Protein AF-A0A2J0MI71-F1 (afdb_monomer_lite)

pLDDT: mean 85.24, std 16.44, range [42.72, 98.81]

Foldseek 3Di:
DPPVVVVVVVVVVVVVVCVVDPPDDQPDKDKDKFWKAWDADPPDDPDCPRIWIKTWDDLVVLVVVVVVCPPPDADDQRWWWKFKDWDPDTDIDIWHQDPPDSITIGTDDPVNCVVPVRDHGDMTIMMIGTDD

InterPro domains:
  IPR015018 Protein of unknown function DUF1905 [PF08922] (40-128)
  IPR037079 AF2212/PG0164-like superfamily [G3DSA:2.40.30.100] (37-129)

Organism: NCBI:txid1974727

Radius of gyration: 17.64 Å; chains: 1; bounding box: 40×58×36 Å

Secondary structure (DSSP, 8-state):
--HHHHHHHHHHHHHHHHHH-------EEEEEEEEEEEE--SS--SSSTT-EEEEEPPHHHHHHHHHHHTTSPPBTTTBEEEEEEETTEEEEEEEEE-SSSSSEEEE--HHHHHHHT--TT-EEEEEEEEE-

Structure (mmCIF, N/CA/C/O backbone):
data_AF-A0A2J0MI71-F1
#
_entry.id   AF-A0A2J0MI71-F1
#
loop_
_atom_site.group_PDB
_atom_site.id
_atom_site.type_symbol
_atom_site.label_atom_id
_atom_site.label_alt_id
_atom_site.label_comp_id
_atom_site.label_asym_id
_atom_site.label_entity_id
_atom_site.label_seq_id
_atom_site.pdbx_PDB_ins_code
_atom_site.Cartn_x
_atom_site.Cartn_y
_atom_site.Cartn_z
_atom_site.occupancy
_atom_site.B_iso_or_equiv
_atom_site.auth_seq_id
_atom_site.auth_comp_id
_atom_site.auth_asym_id
_atom_site.auth_atom_id
_atom_site.pdbx_PDB_model_num
ATOM 1 N N . MET A 1 1 ? -15.367 -46.629 3.650 1.00 49.41 1 MET A N 1
ATOM 2 C CA . MET A 1 1 ? -14.562 -45.911 4.674 1.00 49.41 1 MET A CA 1
ATOM 3 C C . MET A 1 1 ? -13.619 -44.836 4.072 1.00 49.41 1 MET A C 1
ATOM 5 O O . MET A 1 1 ? -12.427 -44.844 4.346 1.00 49.41 1 MET A O 1
ATOM 9 N N . LYS A 1 2 ? -14.109 -43.887 3.243 1.00 53.31 2 LYS A N 1
ATOM 10 C CA . LYS A 1 2 ? -13.268 -42.843 2.583 1.00 53.31 2 LYS A CA 1
ATOM 11 C C . LYS A 1 2 ? -13.653 -41.386 2.918 1.00 53.31 2 LYS A C 1
ATOM 13 O O . LYS A 1 2 ? -12.890 -40.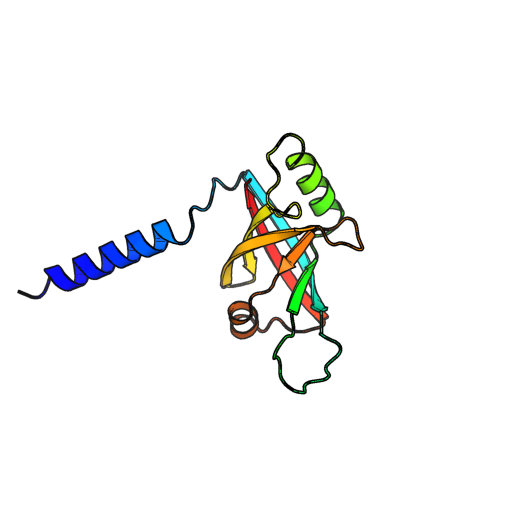467 2.634 1.00 53.31 2 LYS A O 1
ATOM 18 N N . ILE A 1 3 ? -14.794 -41.165 3.575 1.00 53.47 3 ILE A N 1
ATOM 19 C CA . ILE A 1 3 ? -15.376 -39.828 3.807 1.00 53.47 3 ILE A CA 1
ATOM 20 C C . ILE A 1 3 ? -14.609 -39.037 4.892 1.00 53.47 3 ILE A C 1
ATOM 22 O O . ILE A 1 3 ? -14.421 -37.827 4.770 1.00 53.47 3 ILE A O 1
ATOM 26 N N . ASN A 1 4 ? -14.045 -39.716 5.899 1.00 57.00 4 ASN A N 1
ATOM 27 C CA . ASN A 1 4 ? -13.393 -39.062 7.043 1.00 57.00 4 ASN A CA 1
ATOM 28 C C . ASN A 1 4 ? -12.056 -38.365 6.725 1.00 57.00 4 ASN A C 1
ATOM 30 O O . ASN A 1 4 ? -11.722 -37.368 7.367 1.00 57.00 4 ASN A O 1
ATOM 34 N N . LYS A 1 5 ? -11.293 -38.828 5.723 1.00 63.47 5 LYS A N 1
ATOM 35 C CA . LYS A 1 5 ? -10.001 -38.204 5.370 1.00 63.47 5 LYS A CA 1
ATOM 36 C C . LYS A 1 5 ? -10.186 -36.835 4.704 1.00 63.47 5 LYS A C 1
ATOM 38 O O . LYS A 1 5 ? -9.495 -35.895 5.083 1.00 63.47 5 LYS A O 1
ATOM 43 N N . LYS A 1 6 ? -11.151 -36.689 3.784 1.00 66.50 6 LYS A N 1
ATOM 44 C CA . LYS A 1 6 ? -11.415 -35.423 3.065 1.00 66.50 6 LYS A CA 1
ATOM 45 C C . LYS A 1 6 ? -11.955 -34.337 4.002 1.00 66.50 6 LYS A C 1
ATOM 47 O O . LYS A 1 6 ? -11.509 -33.195 3.941 1.00 66.50 6 LYS A O 1
ATOM 52 N N . VAL A 1 7 ? -12.842 -34.705 4.931 1.00 68.12 7 VAL A N 1
ATOM 53 C CA . VAL A 1 7 ? -13.382 -33.787 5.950 1.00 68.12 7 VAL A CA 1
ATOM 54 C C . VAL A 1 7 ? -12.293 -33.337 6.930 1.00 68.12 7 VAL A C 1
ATOM 56 O O . VAL A 1 7 ? -12.213 -32.153 7.255 1.00 68.12 7 VAL A O 1
ATOM 59 N N . LYS A 1 8 ? -11.409 -34.248 7.359 1.00 65.06 8 LYS A N 1
ATOM 60 C CA . LYS A 1 8 ? -10.263 -33.919 8.222 1.00 65.06 8 LYS A CA 1
ATOM 61 C C . LYS A 1 8 ? -9.253 -33.017 7.506 1.00 65.06 8 LYS A C 1
ATOM 63 O O . LYS A 1 8 ? -8.772 -32.062 8.108 1.00 65.06 8 LYS A O 1
ATOM 68 N N . LEU A 1 9 ? -9.005 -33.254 6.215 1.00 65.06 9 LEU A N 1
ATOM 69 C CA . LEU A 1 9 ? -8.135 -32.413 5.389 1.00 65.06 9 LEU A CA 1
ATOM 70 C C . LEU A 1 9 ? -8.695 -30.991 5.252 1.00 65.06 9 LEU A C 1
ATOM 72 O O . LEU A 1 9 ? -7.972 -30.033 5.490 1.00 65.06 9 LEU A O 1
ATOM 76 N N . LEU A 1 10 ? -9.992 -30.848 4.955 1.00 60.03 10 LEU A N 1
ATOM 77 C CA . LEU A 1 10 ? -10.670 -29.550 4.840 1.00 60.03 10 LEU A CA 1
ATOM 78 C C . LEU A 1 10 ? -10.727 -28.797 6.175 1.00 60.03 10 LEU A C 1
ATOM 80 O O . LEU A 1 10 ? -10.550 -27.580 6.199 1.00 60.03 10 LEU A O 1
ATOM 84 N N . LYS A 1 11 ? -10.941 -29.502 7.294 1.00 59.88 11 LYS A N 1
ATOM 85 C CA . LYS A 1 11 ? -10.864 -28.913 8.640 1.00 59.88 11 LYS A CA 1
ATOM 86 C C . LYS A 1 11 ? -9.445 -28.438 8.949 1.00 59.88 11 LYS A C 1
ATOM 88 O O . LYS A 1 11 ? -9.284 -27.298 9.366 1.00 59.88 11 LYS A O 1
ATOM 93 N N . ASN A 1 12 ? -8.427 -29.249 8.667 1.00 57.94 12 ASN A N 1
ATOM 94 C CA . ASN A 1 12 ? -7.028 -28.876 8.875 1.00 57.94 12 ASN A CA 1
ATOM 95 C C . ASN A 1 12 ? -6.594 -27.720 7.964 1.00 57.94 12 ASN A C 1
ATOM 97 O O . ASN A 1 12 ? -5.877 -26.839 8.426 1.00 57.94 12 ASN A O 1
ATOM 101 N N . LEU A 1 13 ? -7.087 -27.661 6.722 1.00 53.84 13 LEU A N 1
ATOM 102 C CA . LEU A 1 13 ? -6.871 -26.530 5.817 1.00 53.84 13 LEU A CA 1
ATOM 103 C C . LEU A 1 13 ? -7.518 -25.257 6.373 1.00 53.84 13 LEU A C 1
ATOM 105 O O . LEU A 1 13 ? -6.858 -24.233 6.477 1.00 53.84 13 LEU A O 1
ATOM 109 N N . LYS A 1 14 ? -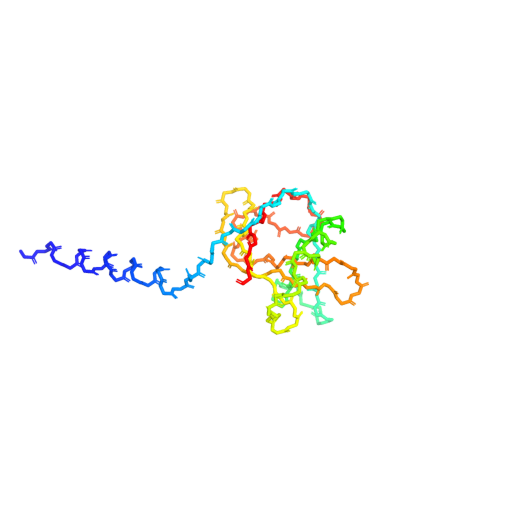8.785 -25.324 6.811 1.00 55.25 14 LYS A N 1
ATOM 110 C CA . LYS 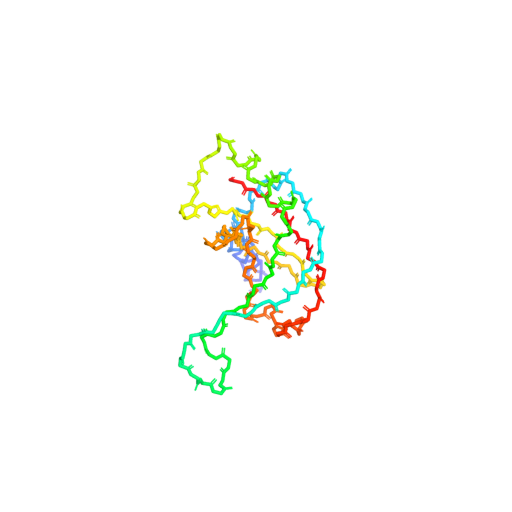A 1 14 ? -9.492 -24.190 7.435 1.00 55.25 14 LYS A CA 1
ATOM 111 C C . LYS A 1 14 ? -8.818 -23.723 8.730 1.00 55.25 14 LYS A C 1
ATOM 113 O O . LYS A 1 14 ? -8.775 -22.524 8.990 1.00 55.25 14 LYS A O 1
ATOM 118 N N . ILE A 1 15 ? -8.283 -24.645 9.530 1.00 54.62 15 ILE A N 1
ATOM 119 C CA . ILE A 1 15 ? -7.529 -24.343 10.755 1.00 54.62 15 ILE A CA 1
ATOM 120 C C . ILE A 1 15 ? -6.177 -23.704 10.412 1.00 54.62 15 ILE A C 1
ATOM 122 O O . ILE A 1 15 ? -5.803 -22.728 11.057 1.00 54.62 15 ILE A O 1
ATOM 126 N N . LYS A 1 16 ? -5.478 -24.191 9.379 1.00 47.56 16 LYS A N 1
ATOM 127 C CA . LYS A 1 16 ? -4.218 -23.612 8.890 1.00 47.56 16 LYS A CA 1
ATOM 128 C C . LYS A 1 16 ? -4.432 -22.202 8.324 1.00 47.56 16 LYS A C 1
ATOM 130 O O . LYS A 1 16 ? -3.739 -21.288 8.747 1.00 47.56 16 LYS A O 1
ATOM 135 N N . ILE A 1 17 ? -5.487 -21.993 7.531 1.00 51.91 17 ILE A N 1
ATOM 136 C CA . ILE A 1 17 ? -5.913 -20.676 7.017 1.00 51.91 17 ILE A CA 1
ATOM 137 C C . ILE A 1 17 ? -6.256 -19.707 8.164 1.00 51.91 17 ILE A C 1
ATOM 139 O O . ILE A 1 17 ? -5.853 -18.548 8.136 1.00 51.91 17 ILE A O 1
ATOM 143 N N . LYS A 1 18 ? -6.957 -20.172 9.211 1.00 45.84 18 LYS A N 1
ATOM 144 C CA . LYS A 1 18 ? -7.254 -19.355 10.405 1.00 45.84 18 LYS A CA 1
ATOM 145 C C . LYS A 1 18 ? -6.020 -19.058 11.267 1.00 45.84 18 LYS A C 1
ATOM 147 O O . LYS A 1 18 ? -6.001 -18.029 11.938 1.00 45.84 18 LYS A O 1
ATOM 152 N N . LYS A 1 19 ? -5.015 -19.942 11.282 1.00 42.72 19 LYS A N 1
ATOM 153 C CA . LYS A 1 19 ? -3.745 -19.736 11.999 1.00 42.72 19 LYS A CA 1
ATOM 154 C C . LYS A 1 19 ? -2.777 -18.828 11.238 1.00 42.72 19 LYS A C 1
ATOM 156 O O . LYS A 1 19 ? -2.044 -18.092 11.886 1.00 42.72 19 LYS A O 1
ATOM 161 N N . GLU A 1 20 ? -2.783 -18.854 9.907 1.00 43.56 20 GLU A N 1
ATOM 162 C CA . GLU A 1 20 ? -1.828 -18.094 9.090 1.00 43.56 20 GLU A CA 1
ATOM 163 C C . GLU A 1 20 ? -2.169 -16.606 8.965 1.00 43.56 20 GLU A C 1
ATOM 165 O O . GLU A 1 20 ? -1.263 -15.817 8.711 1.00 43.56 20 GLU A O 1
ATOM 170 N N . ILE A 1 21 ? -3.414 -16.169 9.206 1.00 49.72 21 ILE A N 1
ATOM 171 C CA . ILE A 1 21 ? -3.720 -14.735 9.251 1.00 49.72 21 ILE A CA 1
ATOM 172 C C . ILE A 1 21 ? -4.873 -14.430 10.221 1.00 49.72 21 ILE A C 1
ATOM 174 O O . ILE A 1 21 ? -6.048 -14.503 9.861 1.00 49.72 21 ILE A O 1
ATOM 178 N N . LYS A 1 22 ? -4.559 -13.985 11.445 1.00 54.56 22 LYS A N 1
ATOM 179 C CA . LYS A 1 22 ? -5.510 -13.179 12.230 1.00 54.56 22 LYS A CA 1
ATOM 180 C C . LYS A 1 22 ? -5.618 -11.805 11.562 1.00 54.56 22 LYS A C 1
ATOM 182 O O . LYS A 1 22 ? -4.979 -10.851 11.996 1.00 54.56 22 LYS A O 1
ATOM 187 N N . VAL A 1 23 ? -6.377 -11.710 10.468 1.00 62.66 23 VAL A N 1
ATOM 188 C CA . VAL A 1 23 ? -6.791 -10.410 9.928 1.00 62.66 23 VAL A CA 1
ATOM 189 C C . VAL A 1 23 ? -7.572 -9.741 11.048 1.00 62.66 23 VAL A C 1
ATOM 191 O O . VAL A 1 23 ? -8.625 -10.239 11.449 1.00 62.66 23 VAL A O 1
ATOM 194 N N . GLY A 1 24 ? -7.016 -8.675 11.623 1.00 71.06 24 GLY A N 1
ATOM 195 C CA . GLY A 1 24 ? -7.748 -7.859 12.580 1.00 71.06 24 GLY A CA 1
ATOM 196 C C . GLY A 1 24 ? -8.969 -7.247 11.901 1.00 71.06 24 GLY A C 1
ATOM 197 O O . GLY A 1 24 ? -9.088 -7.245 10.675 1.00 71.06 24 GLY A O 1
ATOM 198 N N . LYS A 1 25 ? -9.905 -6.717 12.687 1.00 86.44 25 LYS A N 1
ATOM 199 C CA . LYS A 1 25 ? -11.046 -5.994 12.121 1.00 86.44 25 LYS A CA 1
ATOM 200 C C . LYS A 1 25 ? -10.504 -4.816 11.304 1.00 86.44 25 LYS A C 1
ATOM 202 O O . LYS A 1 25 ? -9.926 -3.902 11.884 1.00 86.44 25 LYS A O 1
ATOM 207 N N . ILE A 1 26 ? -10.663 -4.858 9.977 1.00 91.62 26 ILE A N 1
ATOM 208 C CA . ILE A 1 26 ? -10.293 -3.741 9.100 1.00 91.62 26 ILE A CA 1
ATOM 209 C C . ILE A 1 26 ? -11.066 -2.520 9.585 1.00 91.62 26 ILE A C 1
ATOM 211 O O . ILE A 1 26 ? -12.295 -2.545 9.637 1.00 91.62 26 ILE A O 1
ATOM 215 N N . ILE A 1 27 ? -10.339 -1.474 9.969 1.00 93.56 27 ILE A N 1
ATOM 216 C CA . ILE A 1 27 ? -10.947 -0.264 10.526 1.00 93.56 27 ILE A CA 1
ATOM 217 C C . ILE A 1 27 ? -11.163 0.812 9.468 1.00 93.56 27 ILE A C 1
ATOM 219 O O . ILE A 1 27 ? -12.026 1.668 9.636 1.00 93.56 27 ILE A O 1
ATOM 223 N N . LYS A 1 28 ? -10.381 0.786 8.383 1.00 96.25 28 LYS A N 1
ATOM 224 C CA . LYS A 1 28 ? -10.537 1.707 7.259 1.00 96.25 28 LYS A CA 1
ATOM 225 C C . LYS A 1 28 ? -9.997 1.108 5.971 1.00 96.25 28 LYS A C 1
ATOM 227 O O . LYS A 1 28 ? -9.021 0.356 5.997 1.00 96.25 28 LYS A O 1
ATOM 232 N N . THR A 1 29 ? -10.626 1.463 4.855 1.00 98.25 29 THR A N 1
ATOM 233 C CA . THR A 1 29 ? -10.231 1.040 3.511 1.00 98.25 29 THR A CA 1
ATOM 234 C C . THR A 1 29 ? -9.974 2.251 2.629 1.00 98.25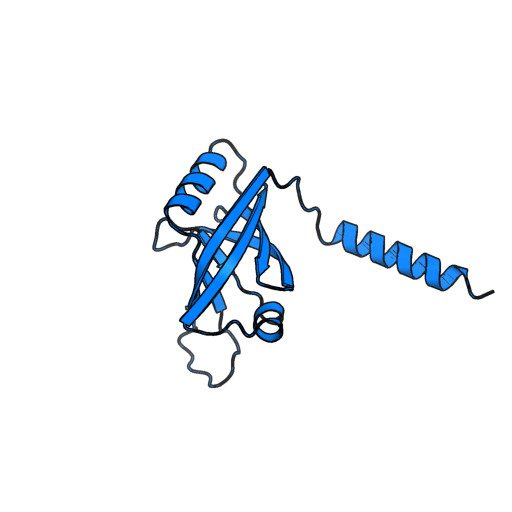 29 THR A C 1
ATOM 236 O O . THR A 1 29 ? -10.764 3.190 2.614 1.00 98.25 29 THR A O 1
ATOM 239 N N . PHE A 1 30 ? -8.891 2.192 1.863 1.00 98.56 30 PHE A N 1
ATOM 240 C CA . PHE A 1 30 ? -8.476 3.218 0.918 1.00 98.56 30 PHE A CA 1
ATOM 241 C C . PHE A 1 30 ? -8.362 2.627 -0.483 1.00 98.56 30 PHE A C 1
ATOM 243 O O . PHE A 1 30 ? -7.980 1.464 -0.638 1.00 98.56 30 PHE A O 1
ATOM 250 N N . LYS A 1 31 ? -8.666 3.438 -1.499 1.00 98.62 31 LYS A N 1
ATOM 251 C CA . LYS A 1 31 ? -8.460 3.119 -2.916 1.00 98.62 31 LYS A CA 1
ATOM 252 C C . LYS A 1 31 ? -7.650 4.233 -3.558 1.00 98.62 31 LYS A C 1
ATOM 254 O O . LYS A 1 31 ? -7.958 5.401 -3.340 1.00 98.62 31 LYS A O 1
ATOM 259 N N . PHE A 1 32 ? -6.628 3.880 -4.324 1.00 98.69 32 PHE A N 1
ATOM 260 C CA . PHE A 1 32 ? -5.768 4.860 -4.977 1.00 98.69 32 PHE A CA 1
ATOM 261 C C . PHE A 1 32 ? -5.060 4.278 -6.197 1.00 98.69 32 PHE A C 1
ATOM 263 O O . PHE A 1 32 ? -4.921 3.062 -6.336 1.00 98.69 32 PHE A O 1
ATOM 270 N N . LYS A 1 33 ? -4.585 5.172 -7.062 1.00 98.25 33 LYS A N 1
ATOM 271 C CA . LYS A 1 33 ? -3.645 4.848 -8.132 1.00 98.25 33 LYS A CA 1
ATOM 272 C C . LYS A 1 33 ? -2.213 4.979 -7.633 1.00 98.25 33 LYS A C 1
ATOM 274 O O . LYS A 1 33 ? -1.923 5.832 -6.795 1.00 98.25 33 LYS A O 1
ATOM 279 N N . SER A 1 34 ? -1.322 4.144 -8.146 1.00 97.88 34 SER A N 1
ATOM 280 C CA . SER A 1 34 ? 0.103 4.202 -7.830 1.00 97.88 34 SER A CA 1
ATOM 281 C C . SER A 1 34 ? 0.932 3.732 -9.015 1.00 97.88 34 SER A C 1
ATOM 283 O O . SER A 1 34 ? 0.469 2.892 -9.784 1.00 97.88 34 SER A O 1
ATOM 285 N N . LYS A 1 35 ? 2.160 4.239 -9.139 1.00 96.75 35 LYS A N 1
ATOM 286 C CA . LYS A 1 35 ? 3.159 3.657 -10.038 1.00 96.75 35 LYS A CA 1
ATOM 287 C C . LYS A 1 35 ? 3.983 2.624 -9.283 1.00 96.75 35 LYS A C 1
ATOM 289 O O . LYS A 1 35 ? 4.373 2.867 -8.138 1.00 96.75 35 LYS A O 1
ATOM 294 N N . VAL A 1 36 ? 4.254 1.492 -9.926 1.00 96.38 36 VAL A N 1
ATOM 295 C CA . VAL A 1 36 ? 5.160 0.476 -9.383 1.00 96.38 36 VAL A CA 1
ATOM 296 C C . VAL A 1 36 ? 6.580 1.033 -9.389 1.00 96.38 36 VAL A C 1
ATOM 298 O O . VAL A 1 36 ? 7.149 1.301 -10.446 1.00 96.38 36 VAL A O 1
ATOM 301 N N . ILE A 1 37 ? 7.144 1.208 -8.196 1.00 94.44 37 ILE A N 1
ATOM 302 C CA . ILE A 1 37 ? 8.536 1.621 -8.009 1.00 94.44 37 ILE A CA 1
ATOM 303 C C . ILE A 1 37 ? 9.402 0.412 -7.690 1.00 94.44 37 ILE A C 1
ATOM 305 O O . ILE A 1 37 ? 8.928 -0.572 -7.114 1.00 94.44 37 ILE A O 1
ATOM 309 N N . VAL A 1 38 ? 10.677 0.508 -8.044 1.00 91.69 38 VAL A N 1
ATOM 310 C CA . VAL A 1 38 ? 11.648 -0.572 -7.893 1.00 91.69 38 VAL A CA 1
ATOM 311 C C . VAL A 1 38 ? 12.738 -0.134 -6.939 1.00 91.69 38 VAL A C 1
ATOM 313 O O . VAL A 1 38 ? 13.204 1.001 -6.984 1.00 91.69 38 VAL A O 1
ATOM 316 N N . TRP A 1 39 ? 13.135 -1.057 -6.077 1.00 87.31 39 TRP A N 1
ATOM 317 C CA . TRP A 1 39 ? 14.332 -0.949 -5.269 1.00 87.31 39 TRP A CA 1
ATOM 318 C C . TRP A 1 39 ? 15.237 -2.125 -5.634 1.00 87.31 39 TRP A C 1
ATOM 320 O O . TRP A 1 39 ? 14.870 -3.291 -5.445 1.00 87.31 39 TRP A O 1
ATOM 330 N N . ARG A 1 40 ? 16.388 -1.807 -6.226 1.00 78.19 40 ARG A N 1
ATOM 331 C CA . ARG A 1 40 ? 17.385 -2.761 -6.716 1.00 78.19 40 ARG A CA 1
ATOM 332 C C . ARG A 1 40 ? 18.633 -2.638 -5.841 1.00 78.19 40 ARG A C 1
ATOM 334 O O . ARG A 1 40 ? 19.030 -1.530 -5.495 1.00 78.19 40 ARG A O 1
ATOM 341 N N . SER A 1 41 ? 19.222 -3.772 -5.469 1.00 67.50 41 SER A N 1
ATOM 342 C CA . SER A 1 41 ? 20.566 -3.801 -4.882 1.00 67.50 41 SER A CA 1
ATOM 343 C C . SER A 1 41 ? 21.592 -3.529 -5.985 1.00 67.50 41 SER A C 1
ATOM 345 O O . SER A 1 41 ? 21.415 -4.022 -7.091 1.00 67.50 41 SER A O 1
ATOM 347 N N . GLU A 1 42 ? 22.650 -2.774 -5.693 1.00 62.41 42 GLU A N 1
ATOM 348 C CA . GLU A 1 42 ? 23.690 -2.338 -6.651 1.00 62.41 42 GLU A CA 1
ATOM 349 C C . GLU A 1 42 ? 24.381 -3.474 -7.425 1.00 62.41 42 GLU A C 1
ATOM 351 O O . GLU A 1 42 ? 25.061 -3.227 -8.414 1.00 62.41 42 GLU A O 1
ATOM 356 N N . ILE A 1 43 ? 24.191 -4.730 -7.016 1.00 62.06 43 ILE A N 1
ATOM 357 C CA . ILE A 1 43 ? 24.631 -5.889 -7.785 1.00 62.06 43 ILE A CA 1
ATOM 358 C C . ILE A 1 43 ? 23.711 -6.022 -9.007 1.00 62.06 43 ILE A C 1
ATOM 360 O O . ILE A 1 43 ? 22.603 -6.559 -8.910 1.00 62.06 43 ILE A O 1
ATOM 364 N N . GLU A 1 44 ? 24.166 -5.523 -10.157 1.00 56.56 44 GLU A N 1
ATOM 365 C CA . GLU A 1 44 ? 23.503 -5.697 -11.450 1.00 56.56 44 GLU A CA 1
ATOM 366 C C . GLU A 1 44 ? 23.471 -7.179 -11.833 1.00 56.56 44 GLU A C 1
ATOM 368 O O . GLU A 1 44 ? 24.366 -7.715 -12.480 1.00 56.56 44 GLU A O 1
ATOM 373 N N . LYS A 1 45 ? 22.422 -7.871 -11.393 1.00 59.84 45 LYS A N 1
ATOM 374 C CA . LYS A 1 45 ? 22.040 -9.165 -11.946 1.00 59.84 45 LYS A CA 1
ATOM 375 C C . LYS A 1 45 ? 20.987 -8.954 -13.026 1.00 59.84 45 LYS A C 1
ATOM 377 O O . LYS A 1 45 ? 20.067 -8.144 -12.863 1.00 59.84 45 LYS A O 1
ATOM 382 N N . GLU A 1 46 ? 21.127 -9.704 -14.114 1.00 64.56 46 GLU A N 1
ATOM 383 C CA . GLU A 1 46 ? 20.148 -9.758 -15.207 1.00 64.56 46 GLU A CA 1
ATOM 384 C C . GLU A 1 46 ? 18.822 -10.400 -14.765 1.00 64.56 46 GLU A C 1
ATOM 386 O O . GLU A 1 46 ? 17.781 -10.165 -15.378 1.00 64.56 46 GLU A O 1
ATOM 391 N N . ASP A 1 47 ? 18.827 -11.180 -13.679 1.00 72.69 47 ASP A N 1
ATOM 392 C CA . ASP A 1 47 ? 17.639 -11.856 -13.169 1.00 72.69 47 ASP A CA 1
ATOM 393 C C . ASP A 1 47 ? 16.830 -11.008 -12.162 1.00 72.69 47 ASP A C 1
ATOM 395 O O . ASP A 1 47 ? 17.301 -10.047 -11.557 1.00 72.69 47 ASP A O 1
ATOM 399 N N . ASP A 1 48 ? 15.560 -11.372 -11.946 1.00 73.69 48 ASP A N 1
ATOM 400 C CA . ASP A 1 48 ? 14.668 -10.695 -10.982 1.00 73.69 48 ASP A CA 1
ATOM 401 C C . ASP A 1 48 ? 15.020 -11.039 -9.512 1.00 73.69 48 ASP A C 1
ATOM 403 O O . ASP A 1 48 ? 14.191 -10.871 -8.607 1.00 73.69 48 ASP A O 1
ATOM 407 N N . SER A 1 49 ? 16.212 -11.599 -9.256 1.00 73.69 49 SER A N 1
ATOM 408 C CA . SER A 1 49 ? 16.652 -11.988 -7.918 1.00 73.69 49 SER A CA 1
ATOM 409 C C . SER A 1 49 ? 17.051 -10.748 -7.113 1.00 73.69 49 SER A C 1
ATOM 411 O O . SER A 1 49 ? 17.737 -9.849 -7.585 1.00 73.69 49 SER A O 1
ATOM 413 N N . GLY A 1 50 ? 16.545 -10.641 -5.882 1.00 73.69 50 GLY A N 1
ATOM 414 C CA . GLY A 1 50 ? 16.832 -9.494 -5.011 1.00 73.69 50 GLY A CA 1
ATOM 415 C C . GLY A 1 50 ? 16.120 -8.180 -5.369 1.00 73.69 50 GLY A C 1
ATOM 416 O O . GLY A 1 50 ? 16.293 -7.201 -4.646 1.00 73.69 50 GLY A O 1
ATOM 417 N N . VAL A 1 51 ? 15.282 -8.141 -6.415 1.00 84.69 51 VAL A N 1
ATOM 418 C CA . VAL A 1 51 ? 14.535 -6.932 -6.799 1.00 84.69 51 VAL A CA 1
ATOM 419 C C . VAL A 1 51 ? 13.248 -6.792 -5.986 1.00 84.69 51 VAL A C 1
ATOM 421 O O . VAL A 1 51 ? 12.317 -7.604 -6.084 1.00 84.69 51 VAL A O 1
ATOM 424 N N . TRP A 1 52 ? 13.157 -5.707 -5.220 1.00 90.62 52 TRP A N 1
ATOM 425 C CA . TRP A 1 52 ? 11.947 -5.335 -4.498 1.00 90.62 52 TRP A CA 1
ATOM 426 C C . TRP A 1 52 ? 11.123 -4.348 -5.310 1.00 90.62 52 TRP A C 1
ATOM 428 O O . TRP A 1 52 ? 11.651 -3.471 -5.988 1.00 90.62 52 TRP A O 1
ATOM 438 N N . ARG A 1 53 ? 9.800 -4.481 -5.234 1.00 94.94 53 ARG A N 1
ATOM 439 C CA . ARG A 1 53 ? 8.873 -3.553 -5.880 1.00 94.94 53 ARG A CA 1
ATOM 440 C C . ARG A 1 53 ? 7.786 -3.137 -4.919 1.00 94.94 53 ARG A C 1
ATOM 442 O O . ARG A 1 53 ? 7.327 -3.944 -4.106 1.00 94.94 53 ARG A O 1
ATOM 449 N N . PHE A 1 54 ? 7.365 -1.888 -5.043 1.00 97.00 54 PHE A N 1
ATOM 450 C CA . PHE A 1 54 ? 6.419 -1.273 -4.127 1.00 97.00 54 PHE A CA 1
ATOM 451 C C . PHE A 1 54 ? 5.380 -0.438 -4.869 1.00 97.00 54 PHE A C 1
ATOM 453 O O . PHE A 1 54 ? 5.632 0.080 -5.955 1.00 97.00 54 PHE A O 1
ATOM 460 N N . ALA A 1 55 ? 4.223 -0.270 -4.237 1.00 98.00 55 ALA A N 1
ATOM 461 C CA . ALA A 1 55 ? 3.289 0.803 -4.542 1.00 98.00 55 ALA A CA 1
ATOM 462 C C . ALA A 1 55 ? 3.420 1.898 -3.476 1.00 98.00 55 ALA A C 1
ATOM 464 O O . ALA A 1 55 ? 3.491 1.603 -2.281 1.00 98.00 55 ALA A O 1
ATOM 465 N N . ARG A 1 56 ? 3.418 3.161 -3.896 1.00 97.62 56 ARG A N 1
ATOM 466 C CA . ARG A 1 56 ? 3.354 4.320 -2.998 1.00 97.62 56 ARG A CA 1
ATOM 467 C C . ARG A 1 56 ? 1.912 4.601 -2.597 1.00 97.62 56 ARG A C 1
ATOM 469 O O . ARG A 1 56 ? 1.047 4.705 -3.469 1.00 97.62 56 ARG A O 1
ATOM 476 N N . VAL A 1 57 ? 1.665 4.751 -1.300 1.00 98.31 57 VAL A N 1
ATOM 477 C CA . VAL A 1 57 ? 0.399 5.267 -0.773 1.00 98.31 57 VAL A CA 1
ATOM 478 C C . VAL A 1 57 ? 0.441 6.798 -0.883 1.00 98.31 57 VAL A C 1
ATOM 480 O O . VAL A 1 57 ? 1.357 7.399 -0.325 1.00 98.31 57 VAL A O 1
ATOM 483 N N . PRO A 1 58 ? -0.506 7.458 -1.576 1.00 98.19 58 PRO A N 1
ATOM 484 C CA . PRO A 1 58 ? -0.489 8.912 -1.743 1.00 98.19 58 PRO A CA 1
ATOM 485 C C . PRO A 1 58 ? -0.363 9.669 -0.418 1.00 98.19 58 PRO A C 1
ATOM 487 O O . PRO A 1 58 ? -0.907 9.230 0.596 1.00 98.19 58 PRO A O 1
ATOM 490 N N . GLU A 1 59 ? 0.306 10.823 -0.429 1.00 97.81 59 GLU A N 1
ATOM 491 C CA . GLU A 1 59 ? 0.601 11.615 0.777 1.00 97.81 59 GLU A CA 1
ATOM 492 C C . GLU A 1 59 ? -0.636 11.906 1.626 1.00 97.81 59 GLU A C 1
ATOM 494 O O . GLU A 1 59 ? -0.615 11.665 2.829 1.00 97.81 59 GLU A O 1
ATOM 499 N N . LYS A 1 60 ? -1.747 12.322 1.005 1.00 98.12 60 LYS A N 1
ATOM 500 C CA . LYS A 1 60 ? -3.007 12.592 1.716 1.00 98.12 60 LYS A CA 1
ATOM 501 C C . LYS A 1 60 ? -3.511 11.372 2.498 1.00 98.12 60 LYS A C 1
ATOM 503 O O . LYS A 1 60 ? -3.918 11.503 3.647 1.00 98.12 60 LYS A O 1
ATOM 508 N N . ILE A 1 61 ? -3.452 10.186 1.889 1.00 98.50 61 ILE A N 1
ATOM 509 C CA . ILE A 1 61 ? -3.856 8.932 2.540 1.00 98.50 61 ILE A CA 1
ATOM 510 C C . ILE A 1 61 ? -2.838 8.554 3.619 1.00 98.50 61 ILE A C 1
ATOM 512 O O . ILE A 1 61 ? -3.217 8.128 4.704 1.00 98.50 61 ILE A O 1
ATOM 516 N N . SER A 1 62 ? -1.546 8.736 3.353 1.00 98.31 62 SER A N 1
ATOM 517 C CA . SER A 1 62 ? -0.484 8.445 4.319 1.00 98.31 62 SER A CA 1
ATOM 518 C C . SER A 1 62 ? -0.581 9.317 5.572 1.00 98.31 62 SER A C 1
ATOM 520 O O . SER A 1 62 ? -0.470 8.801 6.683 1.00 98.31 62 SER A O 1
ATOM 522 N N . ALA A 1 63 ? -0.858 10.612 5.410 1.00 97.88 63 ALA A N 1
ATOM 523 C CA . ALA A 1 63 ? -1.109 11.533 6.511 1.00 97.88 63 ALA A CA 1
ATOM 524 C C . ALA A 1 63 ? -2.314 11.076 7.342 1.00 97.88 63 ALA A C 1
ATOM 526 O O . ALA A 1 63 ? -2.213 10.954 8.559 1.00 97.88 63 ALA A O 1
ATOM 527 N N . GLU A 1 64 ? -3.419 10.715 6.689 1.00 97.94 64 GLU A N 1
ATOM 528 C CA . GLU A 1 64 ? -4.609 10.204 7.370 1.00 97.94 64 GLU A CA 1
ATOM 529 C C . GLU A 1 64 ? -4.328 8.909 8.152 1.00 97.94 64 GLU A C 1
ATOM 531 O O . GLU A 1 64 ? -4.725 8.770 9.308 1.00 97.94 64 GLU A O 1
ATOM 536 N N . ILE A 1 65 ? -3.590 7.966 7.560 1.00 96.56 65 ILE A N 1
ATOM 537 C CA . ILE A 1 65 ? -3.174 6.728 8.232 1.00 96.56 65 ILE A CA 1
ATOM 538 C C . ILE A 1 65 ? -2.309 7.038 9.461 1.00 96.56 65 ILE A C 1
ATOM 540 O O . ILE A 1 65 ? -2.493 6.414 10.510 1.00 96.56 65 ILE A O 1
ATOM 544 N N . LYS A 1 66 ? -1.391 8.005 9.352 1.00 94.81 66 LYS A N 1
ATOM 545 C CA . LYS A 1 66 ? -0.522 8.438 10.452 1.00 94.81 66 LYS A CA 1
ATOM 546 C C . LYS A 1 66 ? -1.326 9.065 11.591 1.00 94.81 66 LYS A C 1
ATOM 548 O O . LYS A 1 66 ? -1.052 8.754 12.747 1.00 94.81 66 LYS A O 1
ATOM 553 N N . GLU A 1 67 ? -2.347 9.864 11.281 1.00 95.19 67 GLU A N 1
ATOM 554 C CA . GLU A 1 67 ? -3.286 10.390 12.280 1.00 95.19 67 GLU A CA 1
ATOM 555 C C . GLU A 1 67 ? -4.057 9.263 12.976 1.00 95.19 67 GLU A C 1
ATOM 557 O O . GLU A 1 67 ? -4.095 9.209 14.201 1.00 95.19 67 GLU A O 1
ATOM 562 N N . ILE A 1 68 ? -4.581 8.290 12.222 1.00 93.56 68 ILE A N 1
ATOM 563 C CA . ILE A 1 68 ? -5.286 7.123 12.783 1.00 93.56 68 ILE A CA 1
ATOM 564 C C . ILE A 1 68 ? -4.361 6.253 13.656 1.00 93.56 68 ILE A C 1
ATOM 566 O O . ILE A 1 68 ? -4.842 5.547 14.550 1.00 93.56 68 ILE A O 1
ATOM 570 N N . GLN A 1 69 ? -3.055 6.248 13.374 1.00 90.50 69 GLN A N 1
ATOM 571 C CA . GLN A 1 69 ? -2.047 5.525 14.150 1.00 90.50 69 GLN A CA 1
ATOM 572 C C . GLN A 1 69 ? -1.724 6.216 15.485 1.00 90.50 69 GLN A C 1
ATOM 574 O O . GLN A 1 69 ? -1.247 5.537 16.398 1.00 90.50 69 GLN A O 1
ATOM 579 N N . LYS A 1 70 ? -1.965 7.528 15.633 1.00 90.19 70 LYS A N 1
ATOM 580 C CA . LYS A 1 70 ? -1.691 8.243 16.890 1.00 90.19 70 LYS A CA 1
ATOM 581 C C . LYS A 1 70 ? -2.444 7.585 18.051 1.00 90.19 70 LYS A C 1
ATOM 583 O O . LYS A 1 70 ? -3.606 7.211 17.928 1.00 90.19 70 LYS A O 1
ATOM 588 N N . GLY A 1 71 ? -1.750 7.400 19.173 1.00 83.06 71 GLY A N 1
ATOM 589 C CA . GLY A 1 71 ? -2.300 6.745 20.365 1.00 83.06 71 GLY A CA 1
ATOM 590 C C . GLY A 1 71 ? -2.437 5.218 20.277 1.00 83.06 71 GLY A C 1
ATOM 591 O O . GLY A 1 71 ? -2.907 4.607 21.231 1.00 83.06 71 GLY A O 1
ATOM 592 N N . LYS A 1 72 ? -2.021 4.576 19.174 1.00 84.81 72 LYS A N 1
ATOM 593 C CA . LYS A 1 72 ? -2.015 3.109 19.033 1.00 84.81 72 LYS A CA 1
ATOM 594 C C . LYS A 1 72 ? -0.608 2.540 19.171 1.00 84.81 72 LYS A C 1
ATOM 596 O O . LYS A 1 72 ? 0.376 3.185 18.810 1.00 84.81 72 LYS A O 1
ATOM 601 N N . LEU A 1 73 ? -0.517 1.294 19.639 1.00 80.00 73 LEU A N 1
ATOM 602 C CA . LEU A 1 73 ? 0.756 0.583 19.734 1.00 80.00 73 LEU A CA 1
ATOM 603 C C . LEU A 1 73 ? 1.374 0.427 18.337 1.00 80.00 73 LEU A C 1
ATOM 605 O O . LEU A 1 73 ? 0.777 -0.162 17.433 1.00 80.00 73 LEU A O 1
ATOM 609 N N . ARG A 1 74 ? 2.585 0.958 18.157 1.00 80.12 74 ARG A N 1
ATOM 610 C CA . ARG A 1 74 ? 3.336 0.827 16.904 1.00 80.12 74 ARG A CA 1
ATOM 611 C C . ARG A 1 74 ? 4.070 -0.511 16.901 1.00 80.12 74 ARG A C 1
ATOM 613 O O . ARG A 1 74 ? 4.661 -0.896 17.904 1.00 80.12 74 ARG A O 1
ATOM 620 N N . ARG A 1 75 ? 4.046 -1.219 15.768 1.00 79.00 75 ARG A N 1
ATOM 621 C CA . ARG A 1 75 ? 4.826 -2.450 15.574 1.00 79.00 75 ARG A CA 1
ATOM 622 C C . ARG A 1 75 ? 6.100 -2.160 14.790 1.00 79.00 75 ARG A C 1
ATOM 624 O O . ARG A 1 75 ? 6.029 -1.487 13.761 1.00 79.00 75 ARG A O 1
ATOM 631 N N . GLY A 1 76 ? 7.227 -2.723 15.236 1.00 78.88 76 GLY A N 1
ATOM 632 C CA . GLY A 1 76 ? 8.528 -2.605 14.564 1.00 78.88 76 GLY A CA 1
ATOM 633 C C . GLY A 1 76 ? 8.824 -1.168 14.121 1.00 78.88 76 GLY A C 1
ATOM 634 O O . GLY A 1 76 ? 8.585 -0.220 14.863 1.00 78.88 76 GLY A O 1
ATOM 635 N N . TRP A 1 77 ? 9.239 -1.002 12.867 1.00 80.94 77 TRP A N 1
ATOM 636 C CA . TRP A 1 77 ? 9.502 0.280 12.193 1.00 80.94 77 TRP A CA 1
ATOM 637 C C . TRP A 1 77 ? 8.244 1.118 11.875 1.00 80.94 77 TRP A C 1
ATOM 639 O O . TRP A 1 77 ? 8.179 1.781 10.847 1.00 80.94 77 TRP A O 1
ATOM 649 N N . GLY A 1 78 ? 7.202 1.075 12.709 1.00 89.06 78 GLY A N 1
ATOM 650 C CA . GLY A 1 78 ? 5.940 1.784 12.463 1.00 89.06 78 GLY A CA 1
ATOM 651 C C . GLY A 1 78 ? 5.037 1.125 11.415 1.00 89.06 78 GLY A C 1
ATOM 652 O O . GLY A 1 78 ? 4.142 1.787 10.888 1.00 89.06 78 GLY A O 1
ATOM 653 N N . ALA A 1 79 ? 5.254 -0.162 11.134 1.00 94.19 79 ALA A N 1
ATOM 654 C CA . ALA A 1 79 ? 4.481 -0.934 10.171 1.00 94.19 79 ALA A CA 1
ATOM 655 C C . ALA A 1 79 ? 3.007 -1.054 10.588 1.00 94.19 79 ALA A C 1
ATOM 657 O O . ALA A 1 79 ? 2.683 -1.176 11.774 1.00 94.19 79 ALA A O 1
ATOM 658 N N . ILE A 1 80 ? 2.117 -1.059 9.598 1.00 95.19 80 ILE A N 1
ATOM 659 C CA . ILE A 1 80 ? 0.666 -1.175 9.788 1.00 95.19 80 ILE A CA 1
ATOM 660 C C . ILE A 1 80 ? 0.179 -2.359 8.971 1.00 95.19 80 ILE A C 1
ATOM 662 O O . ILE A 1 80 ? 0.547 -2.493 7.804 1.00 95.19 80 ILE A O 1
ATOM 666 N N . TYR A 1 81 ? -0.647 -3.219 9.564 1.00 94.88 81 TYR A N 1
ATOM 667 C CA . TYR A 1 81 ? -1.184 -4.346 8.822 1.00 94.88 81 TYR A CA 1
ATOM 668 C C . TYR A 1 81 ? -2.158 -3.881 7.745 1.00 94.88 81 TYR A C 1
ATOM 670 O O . TYR A 1 81 ? -2.965 -2.974 7.958 1.00 94.88 81 TYR A O 1
ATOM 678 N N . ALA A 1 82 ? -2.098 -4.547 6.597 1.00 96.50 82 ALA A N 1
ATOM 679 C CA . ALA A 1 82 ? -2.936 -4.254 5.456 1.00 96.50 82 ALA A CA 1
ATOM 680 C C . ALA A 1 82 ? -3.419 -5.532 4.766 1.00 96.50 82 ALA A C 1
ATOM 682 O O . ALA A 1 82 ? -2.684 -6.505 4.589 1.00 96.50 82 ALA A O 1
ATOM 683 N N . LYS A 1 83 ? -4.666 -5.493 4.307 1.00 97.69 83 LYS A N 1
ATOM 684 C CA . LYS A 1 83 ? -5.217 -6.407 3.316 1.00 97.69 83 LYS A CA 1
ATOM 685 C C . LYS A 1 83 ? -5.219 -5.649 2.001 1.00 97.69 83 LYS A C 1
ATOM 687 O O . LYS A 1 83 ? -5.978 -4.694 1.851 1.00 97.69 83 LYS A O 1
ATOM 692 N N . ALA A 1 84 ? -4.319 -6.021 1.105 1.00 98.25 84 ALA A N 1
ATOM 693 C CA . ALA A 1 84 ? -4.150 -5.368 -0.179 1.00 98.25 84 ALA A CA 1
ATOM 694 C C . ALA A 1 84 ? -4.884 -6.146 -1.269 1.00 98.25 84 ALA A C 1
ATOM 696 O O . ALA A 1 84 ? -4.909 -7.376 -1.250 1.00 98.25 84 ALA A O 1
ATOM 697 N N . LYS A 1 85 ? -5.453 -5.416 -2.224 1.00 98.44 85 LYS A N 1
ATOM 698 C CA . LYS A 1 85 ? -6.065 -5.960 -3.430 1.00 98.44 85 LYS A CA 1
ATOM 699 C C . LYS A 1 85 ? -5.626 -5.150 -4.639 1.00 98.44 85 LYS A C 1
ATOM 701 O O . LYS A 1 85 ? -5.720 -3.920 -4.636 1.00 98.44 85 LYS A O 1
ATOM 706 N N . ILE A 1 86 ? -5.206 -5.860 -5.676 1.00 98.19 86 ILE A N 1
ATOM 707 C CA . ILE A 1 86 ? -4.962 -5.336 -7.017 1.00 98.19 86 ILE A CA 1
ATOM 708 C C . ILE A 1 86 ? -5.625 -6.327 -7.965 1.00 98.19 86 ILE A C 1
ATOM 710 O O . ILE A 1 86 ? -5.339 -7.515 -7.886 1.00 98.19 86 ILE A O 1
ATOM 714 N N . ARG A 1 87 ? -6.521 -5.846 -8.834 1.00 97.06 87 ARG A N 1
ATOM 715 C CA . ARG A 1 87 ? -7.270 -6.690 -9.785 1.00 97.06 87 ARG A CA 1
ATOM 716 C C . ARG A 1 87 ? -7.924 -7.907 -9.093 1.00 97.06 87 ARG A C 1
ATOM 718 O O . ARG A 1 87 ? -8.810 -7.691 -8.257 1.00 97.06 87 ARG A O 1
ATOM 725 N N . LYS A 1 88 ? -7.547 -9.146 -9.444 1.00 96.62 88 LYS A N 1
ATOM 726 C CA . LYS A 1 88 ? -8.117 -10.391 -8.888 1.00 96.62 88 LYS A CA 1
ATOM 727 C C . LYS A 1 88 ? -7.349 -10.877 -7.655 1.00 96.62 88 LYS A C 1
ATOM 729 O O . LYS A 1 88 ? -7.944 -11.564 -6.827 1.00 96.62 88 LYS A O 1
ATOM 734 N N . SER A 1 89 ? -6.086 -10.491 -7.493 1.00 97.44 89 SER A N 1
ATOM 735 C CA . SER A 1 89 ? -5.253 -10.923 -6.376 1.00 97.44 89 SER A CA 1
ATOM 736 C C . SER A 1 89 ? -5.480 -10.080 -5.117 1.00 97.44 89 SER A C 1
ATOM 738 O O . SER A 1 89 ? -5.511 -8.846 -5.124 1.00 97.44 89 SER A O 1
ATOM 740 N N . GLU A 1 90 ? -5.614 -10.777 -3.991 1.00 97.12 90 GLU A N 1
ATOM 741 C CA . GLU A 1 90 ? -5.776 -10.199 -2.663 1.00 97.12 90 GLU A CA 1
ATOM 742 C C . GLU A 1 90 ? -4.853 -10.922 -1.681 1.00 97.12 90 GLU A C 1
ATOM 744 O O . GLU A 1 90 ? -4.755 -12.148 -1.687 1.00 97.12 90 GLU A O 1
ATOM 749 N N . TRP A 1 91 ? -4.154 -10.171 -0.833 1.00 96.62 91 TRP A N 1
ATOM 750 C CA . TRP A 1 91 ? -3.224 -10.749 0.129 1.00 96.62 91 TRP A CA 1
ATOM 751 C C . TRP A 1 91 ? -3.108 -9.897 1.383 1.00 96.62 91 TRP A C 1
ATOM 753 O O . TRP A 1 91 ? -3.344 -8.689 1.386 1.00 96.62 91 TRP A O 1
ATOM 763 N N . VAL A 1 92 ? -2.691 -10.541 2.468 1.00 95.75 92 VAL A N 1
ATOM 764 C CA . VAL A 1 92 ? -2.376 -9.854 3.719 1.00 95.75 92 VAL A CA 1
ATOM 765 C C . VAL A 1 92 ? -0.876 -9.603 3.810 1.00 95.75 92 VAL A C 1
ATOM 767 O O . VAL A 1 92 ? -0.045 -10.442 3.431 1.00 95.75 92 VAL A O 1
ATOM 770 N N . THR A 1 93 ? -0.542 -8.394 4.244 1.00 95.06 93 THR A N 1
ATOM 771 C CA . THR A 1 93 ? 0.812 -7.861 4.360 1.00 95.06 93 THR A CA 1
ATOM 772 C C . THR A 1 93 ? 0.829 -6.699 5.359 1.00 95.06 93 THR A C 1
ATOM 774 O O . THR A 1 93 ? -0.107 -6.533 6.142 1.00 95.06 93 THR A O 1
ATOM 777 N N . SER A 1 94 ? 1.886 -5.895 5.324 1.00 95.88 94 SER A N 1
ATOM 778 C CA . SER A 1 94 ? 1.973 -4.624 6.024 1.00 95.88 94 SER A CA 1
ATOM 779 C C . SER A 1 94 ? 2.366 -3.524 5.047 1.00 95.88 94 SER A C 1
ATOM 781 O O . SER A 1 94 ? 3.078 -3.781 4.077 1.00 95.88 94 SER A O 1
ATOM 783 N N . ILE A 1 95 ? 1.915 -2.306 5.319 1.00 97.06 95 ILE A N 1
ATOM 784 C CA . ILE A 1 95 ? 2.496 -1.092 4.749 1.00 97.06 95 ILE A CA 1
ATOM 785 C C . ILE A 1 95 ? 3.536 -0.537 5.721 1.00 97.06 95 ILE A C 1
ATOM 787 O O . ILE A 1 95 ? 3.395 -0.672 6.942 1.00 97.06 95 ILE A O 1
ATOM 791 N N . PHE A 1 96 ? 4.576 0.085 5.181 1.00 95.88 96 PHE A N 1
ATOM 792 C CA . PHE A 1 96 ? 5.715 0.588 5.947 1.00 95.88 96 PHE A CA 1
ATOM 793 C C . PHE A 1 96 ? 5.886 2.079 5.695 1.00 95.88 96 PHE A C 1
ATOM 795 O O . PHE A 1 96 ? 5.671 2.495 4.559 1.00 95.88 96 PHE A O 1
ATOM 802 N N . PRO A 1 97 ? 6.239 2.891 6.702 1.00 95.50 97 PRO A N 1
ATOM 803 C CA . PRO A 1 97 ? 6.639 4.264 6.436 1.00 95.50 97 PRO A CA 1
ATOM 804 C C . PRO A 1 97 ? 7.884 4.257 5.545 1.00 95.50 97 PRO A C 1
ATOM 806 O O . PRO A 1 97 ? 8.812 3.479 5.775 1.00 95.50 97 PRO A O 1
ATOM 809 N N . ASP A 1 98 ? 7.885 5.102 4.521 1.00 94.31 98 ASP A N 1
ATOM 810 C CA . ASP A 1 98 ? 9.079 5.351 3.728 1.00 94.31 98 ASP A CA 1
ATOM 811 C C . ASP A 1 98 ? 10.098 6.152 4.548 1.00 94.31 98 ASP A C 1
ATOM 813 O O . ASP A 1 98 ? 9.739 6.987 5.380 1.00 94.31 98 ASP A O 1
ATOM 817 N N . ARG A 1 99 ? 11.387 5.890 4.328 1.00 88.88 99 ARG A N 1
ATOM 818 C CA . ARG A 1 99 ? 12.463 6.565 5.068 1.00 88.88 99 ARG A CA 1
ATOM 819 C C . ARG A 1 99 ? 12.717 7.979 4.550 1.00 88.88 99 ARG A C 1
ATOM 821 O O . ARG A 1 99 ? 13.139 8.836 5.319 1.00 88.88 99 ARG A O 1
ATOM 828 N N . TYR A 1 100 ? 12.489 8.197 3.258 1.00 89.50 100 TYR A N 1
ATOM 829 C CA . TYR A 1 100 ? 12.901 9.408 2.548 1.00 89.50 100 TYR A CA 1
ATOM 830 C C . TYR A 1 100 ? 11.735 10.346 2.219 1.00 89.50 100 TYR A C 1
ATOM 832 O O . TYR A 1 100 ? 11.955 11.437 1.703 1.00 89.50 100 TYR A O 1
ATOM 840 N N . SER A 1 101 ? 10.496 9.946 2.508 1.00 93.38 101 SER A N 1
ATOM 841 C CA . SER A 1 101 ? 9.301 10.740 2.225 1.00 93.38 101 SER A CA 1
ATOM 842 C C . SER A 1 101 ? 8.190 10.465 3.251 1.00 93.38 101 SER A C 1
ATOM 844 O O . SER A 1 101 ? 8.223 9.444 3.939 1.00 93.38 101 SER A O 1
ATOM 846 N N . PRO A 1 102 ? 7.186 11.351 3.397 1.00 94.88 102 PRO A N 1
ATOM 847 C CA . PRO A 1 102 ? 6.145 11.216 4.421 1.00 94.88 102 PRO A CA 1
ATOM 848 C C . PRO A 1 102 ? 5.053 10.187 4.065 1.00 94.88 102 PRO A C 1
ATOM 850 O O . PRO A 1 102 ? 3.945 10.247 4.603 1.00 94.88 102 PRO A O 1
ATOM 853 N N . ILE A 1 103 ? 5.333 9.254 3.153 1.00 97.19 103 ILE A N 1
ATOM 854 C CA . ILE A 1 103 ? 4.359 8.281 2.653 1.00 97.19 103 ILE A CA 1
ATOM 855 C C . ILE A 1 103 ? 4.521 6.909 3.300 1.00 97.19 103 ILE A C 1
ATOM 857 O O . ILE A 1 103 ? 5.554 6.585 3.881 1.00 97.19 103 ILE A O 1
ATOM 861 N N . TYR A 1 104 ? 3.511 6.062 3.126 1.00 97.94 104 TYR A N 1
ATOM 862 C CA . TYR A 1 104 ? 3.671 4.622 3.285 1.00 97.94 104 TYR A CA 1
ATOM 863 C C . TYR A 1 104 ? 3.966 3.946 1.939 1.00 97.94 104 TYR A C 1
ATOM 865 O O . TYR A 1 104 ? 3.477 4.360 0.885 1.00 97.94 104 TYR A O 1
ATOM 873 N N . ILE A 1 105 ? 4.714 2.848 1.983 1.00 97.75 105 ILE A N 1
ATOM 874 C CA . ILE A 1 105 ? 4.963 1.944 0.862 1.00 97.75 105 ILE A CA 1
ATOM 875 C C . ILE A 1 105 ? 4.325 0.579 1.119 1.00 97.75 105 ILE A C 1
ATOM 877 O O . ILE A 1 105 ? 4.350 0.044 2.230 1.00 97.75 105 ILE A O 1
ATOM 881 N N . LEU A 1 106 ? 3.743 0.011 0.065 1.00 98.06 106 LEU A N 1
ATOM 882 C CA . LEU A 1 106 ? 3.149 -1.320 0.040 1.00 98.06 106 LEU A CA 1
ATOM 883 C C . LEU A 1 106 ? 4.060 -2.260 -0.763 1.00 98.06 106 LEU A C 1
ATOM 885 O O . LEU A 1 106 ? 4.179 -2.064 -1.974 1.00 98.06 106 LEU A O 1
ATOM 889 N N . PRO A 1 107 ? 4.671 -3.290 -0.155 1.00 97.00 107 PRO A N 1
ATOM 890 C CA . PRO A 1 107 ? 5.443 -4.279 -0.898 1.00 97.00 107 PRO A CA 1
ATOM 891 C C . PRO A 1 107 ? 4.549 -5.108 -1.828 1.00 97.00 107 PRO A C 1
ATOM 893 O O . PRO A 1 107 ? 3.524 -5.663 -1.417 1.00 97.00 107 PRO A O 1
ATOM 896 N N . LEU A 1 108 ? 4.979 -5.246 -3.081 1.00 96.94 108 LEU A N 1
ATOM 897 C CA . LEU A 1 108 ? 4.344 -6.093 -4.087 1.00 96.94 108 LEU A CA 1
ATOM 898 C C . LEU A 1 108 ? 5.041 -7.455 -4.097 1.00 96.94 108 LEU A C 1
ATOM 900 O O . LEU A 1 108 ? 6.119 -7.626 -4.674 1.00 96.94 108 LEU A O 1
ATOM 904 N N . LYS A 1 109 ? 4.432 -8.432 -3.412 1.00 94.06 109 LYS A N 1
ATOM 905 C CA . LYS A 1 109 ? 4.976 -9.794 -3.287 1.00 94.06 109 LYS A CA 1
ATOM 906 C C . LYS A 1 109 ? 5.259 -10.388 -4.663 1.00 94.06 109 LYS A C 1
ATOM 908 O O . LYS A 1 109 ? 4.428 -10.259 -5.558 1.00 94.06 109 LYS A O 1
ATOM 913 N N . LYS A 1 110 ? 6.372 -11.124 -4.784 1.00 93.00 110 LYS A N 1
ATOM 914 C CA . LYS A 1 110 ? 6.795 -11.800 -6.022 1.00 93.00 110 LYS A CA 1
ATOM 915 C C . LYS A 1 110 ? 5.619 -12.493 -6.715 1.00 93.00 110 LYS A C 1
ATOM 917 O O . LYS A 1 110 ? 5.286 -12.119 -7.827 1.00 93.00 110 LYS A O 1
ATOM 922 N N . GLN A 1 111 ? 4.935 -13.402 -6.019 1.00 94.38 111 GLN A N 1
ATOM 923 C CA . GLN A 1 111 ? 3.782 -14.137 -6.553 1.00 94.38 111 GLN A CA 1
ATOM 924 C C . GLN A 1 111 ? 2.716 -13.222 -7.185 1.00 94.38 111 GLN A C 1
ATOM 926 O O . GLN A 1 111 ? 2.303 -13.454 -8.314 1.00 94.38 111 GLN A O 1
ATOM 931 N N . ILE 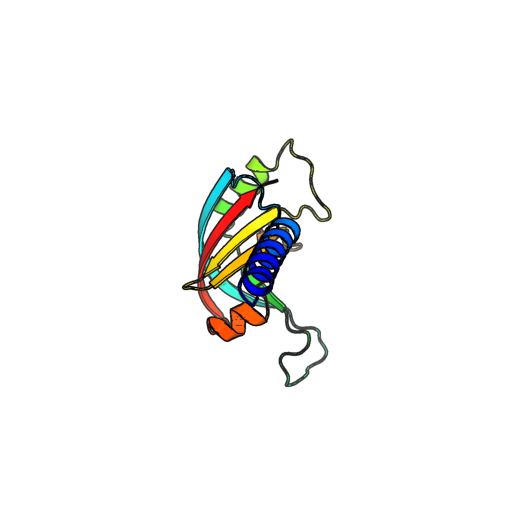A 1 112 ? 2.332 -12.145 -6.495 1.00 96.06 112 ILE A N 1
ATOM 932 C CA . ILE A 1 112 ? 1.312 -11.201 -6.969 1.00 96.06 112 ILE A CA 1
ATOM 933 C C . ILE A 1 112 ? 1.782 -10.474 -8.231 1.00 96.06 112 ILE A C 1
ATOM 935 O O . ILE A 1 112 ? 0.998 -10.257 -9.149 1.00 96.06 112 ILE A O 1
ATOM 939 N N . ARG A 1 113 ? 3.071 -10.119 -8.308 1.00 94.88 113 ARG A N 1
ATOM 940 C CA . ARG A 1 113 ? 3.634 -9.471 -9.499 1.00 94.88 113 ARG A CA 1
ATOM 941 C C . ARG A 1 113 ? 3.540 -10.347 -10.737 1.00 94.88 113 ARG A C 1
ATOM 943 O O . ARG A 1 113 ? 3.180 -9.830 -11.785 1.00 94.88 113 ARG A O 1
ATOM 950 N N . TYR A 1 114 ? 3.834 -11.640 -10.603 1.00 94.12 114 TYR A N 1
ATOM 951 C CA . TYR A 1 114 ? 3.709 -12.589 -11.710 1.00 94.12 114 TYR A CA 1
ATOM 952 C C . TYR A 1 114 ? 2.240 -12.799 -12.105 1.00 94.12 114 TYR A C 1
ATOM 954 O O . TYR A 1 114 ? 1.916 -12.750 -13.285 1.00 94.12 114 TYR A O 1
ATOM 962 N N . GLU A 1 115 ? 1.337 -12.978 -11.135 1.00 96.69 115 GLU A N 1
ATOM 963 C CA . GLU A 1 115 ? -0.093 -13.223 -11.399 1.00 96.69 115 GLU A CA 1
ATOM 964 C C . GLU A 1 115 ? -0.813 -12.046 -12.073 1.00 96.69 115 GLU A C 1
ATOM 966 O O . GLU A 1 115 ? -1.755 -12.257 -12.842 1.00 96.69 115 GLU A O 1
ATOM 971 N N . GLU A 1 116 ? -0.393 -10.820 -11.757 1.00 96.81 116 GLU A N 1
ATOM 972 C CA . GLU A 1 116 ? -1.058 -9.583 -12.175 1.00 96.81 116 GLU A CA 1
ATOM 973 C C . GLU A 1 116 ? -0.207 -8.724 -13.121 1.00 96.81 116 GLU A C 1
ATOM 975 O O . GLU A 1 116 ? -0.609 -7.614 -13.469 1.00 96.81 116 GLU A O 1
ATOM 980 N N . ASN A 1 117 ? 0.948 -9.224 -13.564 1.00 94.81 117 ASN A N 1
ATOM 981 C CA . ASN A 1 117 ? 1.886 -8.516 -14.437 1.00 94.81 117 ASN A CA 1
ATOM 982 C C . ASN A 1 117 ? 2.285 -7.127 -13.885 1.00 94.81 117 ASN A C 1
ATOM 984 O O . ASN A 1 117 ? 2.125 -6.111 -14.560 1.00 94.81 117 ASN A O 1
ATOM 988 N N . LEU A 1 118 ? 2.737 -7.075 -12.622 1.00 94.50 118 LEU A N 1
ATOM 989 C CA . LEU A 1 118 ? 3.067 -5.832 -11.903 1.00 94.50 118 LEU A CA 1
ATOM 990 C C . LEU A 1 118 ? 4.572 -5.546 -11.918 1.00 94.50 118 LEU A C 1
ATOM 992 O O . LEU A 1 118 ? 5.297 -5.916 -10.986 1.00 94.50 118 LEU A O 1
ATOM 996 N N . TYR A 1 119 ? 5.024 -4.868 -12.967 1.00 90.12 119 TYR A N 1
ATOM 997 C CA . TYR A 1 119 ? 6.432 -4.538 -13.186 1.00 90.12 119 TYR A CA 1
ATOM 998 C C . TYR A 1 119 ? 6.667 -3.029 -13.259 1.00 90.12 119 TYR A C 1
ATOM 1000 O O . T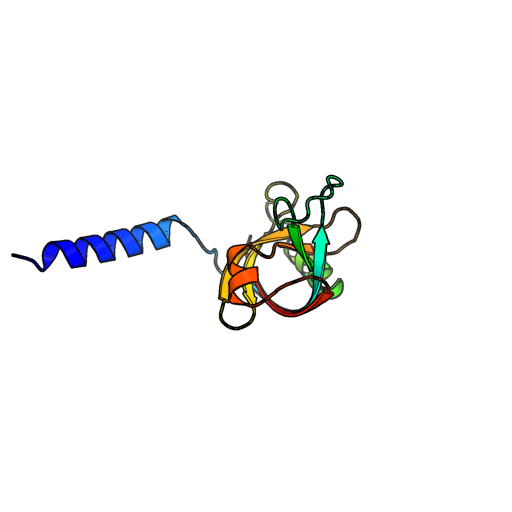YR A 1 119 ? 5.769 -2.224 -13.039 1.00 90.12 119 TYR A O 1
ATOM 1008 N N . ASP A 1 120 ? 7.916 -2.662 -13.474 1.00 92.19 120 ASP A N 1
ATOM 1009 C CA . ASP A 1 120 ? 8.480 -1.334 -13.298 1.00 92.19 120 ASP A CA 1
ATOM 1010 C C . ASP A 1 120 ? 7.677 -0.264 -14.057 1.00 92.19 120 ASP A C 1
ATOM 1012 O O . ASP A 1 120 ? 7.355 -0.411 -15.234 1.00 92.19 120 ASP A O 1
ATOM 1016 N N . GLY A 1 121 ? 7.329 0.825 -13.369 1.00 93.62 121 GLY A N 1
ATOM 1017 C CA . GLY A 1 121 ? 6.728 2.011 -13.980 1.00 93.62 121 GLY A CA 1
ATOM 1018 C C . GLY A 1 121 ? 5.235 1.925 -14.310 1.00 93.62 121 GLY A C 1
ATOM 1019 O O . GLY A 1 121 ? 4.628 2.975 -14.539 1.00 93.62 121 GLY A O 1
ATOM 1020 N N . ILE A 1 122 ? 4.612 0.741 -14.286 1.00 95.75 122 ILE A N 1
ATOM 1021 C CA . ILE A 1 122 ? 3.187 0.621 -14.622 1.00 95.75 122 ILE A CA 1
ATOM 1022 C C . ILE A 1 122 ? 2.297 1.318 -13.585 1.00 95.75 122 ILE A C 1
ATOM 1024 O O . ILE A 1 122 ? 2.606 1.343 -12.389 1.00 95.75 122 ILE A O 1
ATOM 1028 N N . GLU A 1 123 ? 1.147 1.825 -14.032 1.00 97.81 123 GLU A N 1
ATOM 1029 C CA . GLU A 1 123 ? 0.110 2.364 -13.151 1.00 97.81 123 GLU A CA 1
ATOM 1030 C C . GLU A 1 123 ? -0.873 1.267 -12.715 1.00 97.81 123 GLU A C 1
ATOM 1032 O O . GLU A 1 123 ? -1.360 0.473 -13.522 1.00 97.81 123 GLU A O 1
ATOM 1037 N N . ILE A 1 124 ? -1.180 1.229 -11.419 1.00 97.94 124 ILE A N 1
ATOM 1038 C CA . ILE A 1 124 ? -2.030 0.215 -10.788 1.00 97.94 124 ILE A CA 1
ATOM 1039 C C . ILE A 1 124 ? -3.096 0.862 -9.910 1.00 97.94 124 ILE A C 1
ATOM 1041 O O . ILE A 1 124 ? -2.841 1.853 -9.228 1.00 97.94 124 ILE A O 1
ATOM 1045 N N . ASN A 1 125 ? -4.284 0.257 -9.882 1.00 98.56 125 ASN A N 1
ATOM 1046 C CA . ASN A 1 125 ? -5.328 0.585 -8.914 1.00 98.56 125 ASN A CA 1
ATOM 1047 C C . ASN A 1 125 ? -5.183 -0.335 -7.700 1.00 98.56 125 ASN A C 1
ATOM 1049 O O . ASN A 1 125 ? -5.306 -1.556 -7.816 1.00 98.56 125 ASN A O 1
ATOM 1053 N N . VAL A 1 126 ? -4.937 0.259 -6.539 1.00 98.69 126 VAL A N 1
ATOM 1054 C CA . VAL A 1 126 ? -4.684 -0.439 -5.282 1.00 98.69 126 VAL A CA 1
ATOM 1055 C C . VAL A 1 126 ? -5.840 -0.185 -4.330 1.00 98.69 126 VAL A C 1
ATOM 1057 O O . VAL A 1 126 ? -6.289 0.947 -4.162 1.00 98.69 126 VAL A O 1
ATOM 1060 N N . THR A 1 127 ? -6.309 -1.241 -3.674 1.00 98.81 127 THR A N 1
ATOM 1061 C CA . THR A 1 127 ? -7.153 -1.135 -2.482 1.00 98.81 127 THR A CA 1
ATOM 1062 C C . THR A 1 127 ? -6.375 -1.658 -1.283 1.00 98.81 127 THR A C 1
ATOM 1064 O O . THR A 1 127 ? -5.816 -2.749 -1.361 1.00 98.81 127 THR A O 1
ATOM 1067 N N . ILE A 1 128 ? -6.358 -0.918 -0.174 1.00 98.56 128 ILE A N 1
ATOM 1068 C CA . ILE A 1 128 ? -5.820 -1.402 1.104 1.00 98.56 128 ILE A CA 1
ATOM 1069 C C . ILE A 1 128 ? -6.862 -1.251 2.206 1.00 98.56 128 ILE A C 1
ATOM 1071 O O . ILE A 1 128 ? -7.450 -0.186 2.366 1.00 98.56 128 ILE A O 1
ATOM 1075 N N . GLY A 1 129 ? -7.094 -2.310 2.976 1.00 97.94 129 GLY A N 1
ATOM 1076 C CA . GLY A 1 129 ? -7.807 -2.255 4.251 1.00 97.94 129 GLY A CA 1
ATOM 1077 C C . GLY A 1 129 ? -6.820 -2.379 5.403 1.00 97.94 129 GLY A C 1
ATOM 1078 O O . GLY A 1 129 ? -6.088 -3.363 5.438 1.00 97.94 129 GLY A O 1
ATOM 1079 N N . ILE A 1 130 ? -6.791 -1.418 6.325 1.00 95.69 130 ILE A N 1
ATOM 1080 C CA . ILE A 1 130 ? -5.804 -1.376 7.413 1.00 95.69 130 ILE A CA 1
ATOM 1081 C C . ILE A 1 130 ? -6.381 -1.764 8.776 1.00 95.69 130 ILE A C 1
ATOM 1083 O O . ILE A 1 130 ? -7.566 -1.550 9.051 1.00 95.69 130 ILE A O 1
ATOM 1087 N N . TRP A 1 131 ? -5.518 -2.295 9.643 1.00 93.56 131 TRP A N 1
ATOM 1088 C CA . TRP A 1 131 ? -5.772 -2.482 11.075 1.00 93.56 131 TRP A CA 1
ATOM 1089 C C . TRP A 1 131 ? -4.475 -2.354 11.887 1.00 93.56 131 TRP A C 1
ATOM 1091 O O . TRP A 1 131 ? -3.371 -2.364 11.339 1.00 93.56 131 TRP A O 1
ATOM 1101 N N . PHE A 1 132 ? -4.633 -2.216 13.204 1.00 87.75 132 PHE A N 1
ATOM 1102 C CA . PHE A 1 132 ? -3.560 -2.041 14.183 1.00 87.75 132 PHE A CA 1
ATOM 1103 C C . PHE A 1 132 ? -3.564 -3.208 15.166 1.00 87.75 132 PHE A C 1
ATOM 1105 O O . PHE A 1 132 ? -4.642 -3.787 15.407 1.00 87.75 132 PHE A O 1
#

Sequence (132 aa):
MKINKKVKLLKNLKIKIKKEIKVGKIIKTFKFKSKVIVWRSEIEKEDDSGVWRFARVPEKISAEIKEIQKGKLRRGWGAIYAKAKIRKSEWVTSIFPDRYSPIYILPLKKQIRYEENLYDGIEINVTIGIWF